Protein AF-A0A5K0V9A1-F1 (afdb_monomer_lite)

pLDDT: mean 71.56, std 18.29, range [35.97, 95.31]

Secondary structure (DSSP, 8-state):
------------------------------------SHHHHHHHHHHHHHHHHHHHHHHHHHHHHHHT-----EEEEEEEEEEEEEE-TTS-EEEEEEEEEEEE-S-TTS--EE--EEEEEEETTEEEEEEEEPPEE-------

Sequence (144 aa):
MKHSSRPQQATAVSASEHHNHQLYHEPSDNCYVKFNGSHGRILSLLLKFVLAFSVILCFGDPIAVLLLRPAMVEVSFEKASLTKFSITNKNILNFNLALDVRVRSPNKKIGIYYESLEAVAFHRGERLGSVSVRSFYQELENTT

Foldseek 3Di:
DDDDDDDDDDDDDDDDDDDDDDDDDDDPPPPPPPPPDPVVVVVVVVVVVVVVVVVCCVPVVVVVCVVPVCQPWDKDWDDKDKPDFDADPVRDTDTDIDTDIDTHRPDLPDKDWDCKDKDWDDDPNDTPDIDIDHIDIDDRPPPD

InterPro domains:
  IPR044839 Protein NDR1-like [PTHR31234] (19-144)

Structure (mmCIF, N/CA/C/O backbone):
data_AF-A0A5K0V9A1-F1
#
_entry.id   AF-A0A5K0V9A1-F1
#
loop_
_atom_site.group_PDB
_atom_site.id
_atom_site.type_symbol
_atom_site.label_atom_id
_atom_site.label_alt_id
_atom_site.label_comp_id
_atom_site.label_asym_id
_atom_site.label_entity_id
_atom_site.label_seq_id
_atom_site.pdbx_PDB_ins_code
_atom_site.Cartn_x
_atom_site.Cartn_y
_atom_site.Cartn_z
_atom_site.occupancy
_atom_site.B_iso_or_equiv
_atom_site.auth_seq_id
_atom_site.auth_comp_id
_atom_site.auth_asym_id
_atom_site.auth_atom_id
_atom_site.pdbx_PDB_model_num
ATOM 1 N N . MET A 1 1 ? 94.255 -31.700 -95.095 1.00 43.59 1 MET A N 1
ATOM 2 C CA . MET A 1 1 ? 94.356 -31.746 -93.617 1.00 43.59 1 MET A CA 1
ATOM 3 C C . MET A 1 1 ? 93.009 -31.265 -93.079 1.00 43.59 1 MET A C 1
ATOM 5 O O . MET A 1 1 ? 92.733 -30.092 -93.221 1.00 43.59 1 MET A O 1
ATOM 9 N N . LYS A 1 2 ? 91.998 -32.076 -92.735 1.00 42.38 2 LYS A N 1
ATOM 10 C CA . LYS A 1 2 ? 91.909 -33.148 -91.723 1.00 42.38 2 LYS A CA 1
ATOM 11 C C . LYS A 1 2 ? 92.599 -32.779 -90.404 1.00 42.38 2 LYS A C 1
ATOM 13 O O . LYS A 1 2 ? 93.785 -33.034 -90.272 1.00 42.38 2 LYS A O 1
ATOM 18 N N . HIS A 1 3 ? 91.841 -32.216 -89.460 1.00 40.97 3 HIS A N 1
ATOM 19 C CA . HIS A 1 3 ? 91.557 -32.900 -88.195 1.00 40.97 3 HIS A CA 1
ATOM 20 C C . HIS A 1 3 ? 90.303 -32.330 -87.509 1.00 40.97 3 HIS A C 1
ATOM 22 O O . HIS A 1 3 ? 90.208 -31.149 -87.204 1.00 40.97 3 HIS A O 1
ATOM 28 N N . SER A 1 4 ? 89.343 -33.229 -87.308 1.00 43.75 4 SER A N 1
ATOM 29 C CA . SER A 1 4 ? 88.172 -33.145 -86.435 1.00 43.75 4 SER A CA 1
ATOM 30 C C . SER A 1 4 ? 88.414 -34.126 -85.281 1.00 43.75 4 SER A C 1
ATOM 32 O O . SER A 1 4 ? 88.997 -35.182 -85.548 1.00 43.75 4 SER A O 1
ATOM 34 N N . SER A 1 5 ? 88.015 -33.764 -84.049 1.00 48.22 5 SER A N 1
ATOM 35 C CA . SER A 1 5 ? 87.784 -34.564 -82.808 1.00 48.22 5 SER A CA 1
ATOM 36 C C . SER A 1 5 ? 88.079 -33.661 -81.593 1.00 48.22 5 SER A C 1
ATOM 38 O O . SER A 1 5 ? 89.150 -33.075 -81.569 1.00 48.22 5 SER A O 1
ATOM 40 N N . ARG A 1 6 ? 87.281 -33.488 -80.530 1.00 37.59 6 ARG A N 1
ATOM 41 C CA . ARG A 1 6 ? 86.075 -34.145 -79.995 1.00 37.59 6 ARG A CA 1
ATOM 42 C C . ARG A 1 6 ? 85.368 -33.180 -79.006 1.00 37.59 6 ARG A C 1
ATOM 44 O O . ARG A 1 6 ? 86.022 -32.266 -78.511 1.00 37.59 6 ARG A O 1
ATOM 51 N N . PRO A 1 7 ? 84.093 -33.436 -78.655 1.00 46.25 7 PRO A N 1
ATOM 52 C CA . PRO A 1 7 ? 83.287 -32.651 -77.720 1.00 46.25 7 PRO A CA 1
ATOM 53 C C . PRO A 1 7 ? 83.255 -33.249 -76.296 1.00 46.25 7 PRO A C 1
ATOM 55 O O . PRO A 1 7 ? 83.454 -34.449 -76.109 1.00 46.25 7 PRO A O 1
ATOM 58 N N . GLN A 1 8 ? 82.929 -32.410 -75.312 1.00 37.91 8 GLN A N 1
ATOM 59 C CA . GLN A 1 8 ? 82.336 -32.743 -74.005 1.00 37.91 8 GLN A CA 1
ATOM 60 C C . GLN A 1 8 ? 81.377 -31.567 -73.719 1.00 37.91 8 GLN A C 1
ATOM 62 O O . GLN A 1 8 ? 81.739 -30.430 -73.984 1.00 37.91 8 GLN A O 1
ATOM 67 N N . GLN A 1 9 ? 80.129 -31.723 -73.297 1.00 38.03 9 GLN A N 1
ATOM 68 C CA . GLN A 1 9 ? 79.655 -32.607 -72.251 1.00 38.03 9 GLN A CA 1
ATOM 69 C C . GLN A 1 9 ? 78.130 -32.747 -72.365 1.00 38.03 9 GLN A C 1
ATOM 71 O O . GLN A 1 9 ? 77.433 -31.847 -72.830 1.00 38.03 9 GLN A O 1
ATOM 76 N N . ALA A 1 10 ? 77.649 -33.916 -71.965 1.00 44.03 10 ALA A N 1
ATOM 77 C CA . ALA A 1 10 ? 76.257 -34.315 -71.977 1.00 44.03 10 ALA A CA 1
ATOM 78 C C . ALA A 1 10 ? 75.413 -33.528 -70.964 1.00 44.03 10 ALA A C 1
ATOM 80 O O . ALA A 1 10 ? 75.808 -33.400 -69.809 1.00 44.03 10 ALA A O 1
ATOM 81 N N . THR A 1 11 ? 74.201 -33.157 -71.371 1.00 41.25 11 THR A N 1
ATOM 82 C CA . THR A 1 11 ? 73.073 -33.001 -70.448 1.00 41.25 11 THR A CA 1
ATOM 83 C C . THR A 1 11 ? 71.913 -33.804 -71.015 1.00 41.25 11 THR A C 1
ATOM 85 O O . THR A 1 11 ? 71.239 -33.390 -71.955 1.00 41.25 11 THR A O 1
ATOM 88 N N . ALA A 1 12 ? 71.737 -35.000 -70.464 1.00 50.47 12 ALA A N 1
ATOM 89 C CA . ALA A 1 12 ? 70.541 -35.805 -70.614 1.00 50.47 12 ALA A CA 1
ATOM 90 C C . ALA A 1 12 ? 69.522 -35.344 -69.569 1.00 50.47 12 ALA A C 1
ATOM 92 O O . ALA A 1 12 ? 69.811 -35.432 -68.382 1.00 50.47 12 ALA A O 1
ATOM 93 N N . VAL A 1 13 ? 68.347 -34.882 -69.997 1.00 48.88 13 VA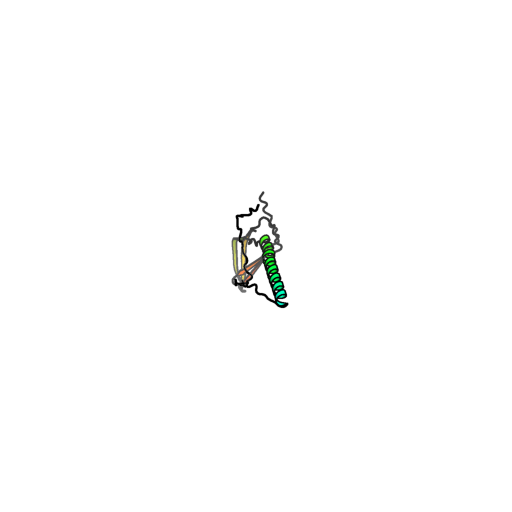L A N 1
ATOM 94 C CA . VAL A 1 13 ? 67.126 -34.815 -69.173 1.00 48.88 13 VAL A CA 1
ATOM 95 C C . VAL A 1 13 ? 65.959 -35.010 -70.149 1.00 48.88 13 VAL A C 1
ATOM 97 O O . VAL A 1 13 ? 65.661 -34.136 -70.951 1.00 48.88 13 VAL A O 1
ATOM 100 N N . SER A 1 14 ? 65.556 -36.259 -70.363 1.00 41.47 14 SER A N 1
ATOM 101 C CA . SER A 1 14 ? 64.430 -36.938 -69.701 1.00 41.47 14 SER A CA 1
ATOM 102 C C . SER A 1 14 ? 63.176 -36.886 -70.575 1.00 41.47 14 SER A C 1
ATOM 104 O O . SER A 1 14 ? 62.425 -35.915 -70.577 1.00 41.47 14 SER A O 1
ATOM 106 N N . ALA A 1 15 ? 62.990 -37.959 -71.342 1.00 47.75 15 ALA A N 1
ATOM 107 C CA . ALA A 1 15 ? 61.698 -38.364 -71.868 1.00 47.75 15 ALA A CA 1
ATOM 108 C C . ALA A 1 15 ? 61.058 -39.307 -70.844 1.00 47.75 15 ALA A C 1
ATOM 110 O O . ALA A 1 15 ? 61.714 -40.253 -70.410 1.00 47.75 15 ALA A O 1
ATOM 111 N N . SER A 1 16 ? 59.823 -39.014 -70.447 1.00 43.12 16 SER A N 1
ATOM 112 C CA . SER A 1 16 ? 58.827 -39.895 -69.801 1.00 43.12 16 SER A CA 1
ATOM 113 C C . SER A 1 16 ? 57.883 -38.994 -69.003 1.00 43.12 16 SER A C 1
ATOM 115 O O . SER A 1 16 ? 58.304 -37.991 -68.443 1.00 43.12 16 SER A O 1
ATOM 117 N N . GLU A 1 17 ? 56.594 -39.233 -68.870 1.00 35.97 17 GLU A N 1
ATOM 118 C CA . GLU A 1 17 ? 55.651 -40.131 -69.514 1.00 35.97 17 GLU A CA 1
ATOM 119 C C . GLU A 1 17 ? 54.298 -39.578 -69.056 1.00 35.97 17 GLU A C 1
ATOM 121 O O . GLU A 1 17 ? 54.130 -39.190 -67.897 1.00 35.97 17 GLU A O 1
ATOM 126 N N . HIS A 1 18 ? 53.324 -39.516 -69.953 1.00 43.66 18 HIS A N 1
ATOM 127 C CA . HIS A 1 18 ? 51.933 -39.461 -69.532 1.00 43.66 18 HIS A CA 1
ATOM 128 C C . HIS A 1 18 ? 51.649 -40.680 -68.646 1.00 43.66 18 HIS A C 1
ATOM 130 O O . HIS A 1 18 ? 51.806 -41.780 -69.154 1.00 43.66 18 HIS A O 1
ATOM 136 N N . HIS A 1 19 ? 51.133 -40.519 -67.423 1.00 42.19 19 HIS A N 1
ATOM 137 C CA . HIS A 1 19 ? 49.983 -41.302 -66.947 1.00 42.19 19 HIS A CA 1
ATOM 138 C C . HIS A 1 19 ? 49.402 -40.793 -65.622 1.00 42.19 19 HIS A C 1
ATOM 140 O O . HIS A 1 19 ? 50.080 -40.341 -64.707 1.00 42.19 19 HIS A O 1
ATOM 146 N N . ASN A 1 20 ? 48.079 -40.853 -65.610 1.00 46.84 20 ASN A N 1
ATOM 147 C CA . ASN A 1 20 ? 47.117 -40.414 -64.621 1.00 46.84 20 ASN A CA 1
ATOM 148 C C . ASN A 1 20 ? 47.123 -41.348 -63.400 1.00 46.84 20 ASN A C 1
ATOM 150 O O . ASN A 1 20 ? 47.068 -42.561 -63.572 1.00 46.84 20 ASN A O 1
ATOM 154 N N . HIS A 1 21 ? 47.105 -40.790 -62.189 1.00 44.12 21 HIS A N 1
ATOM 155 C CA . HIS A 1 21 ? 46.585 -41.483 -61.013 1.00 44.12 21 HIS A CA 1
ATOM 156 C C . HIS A 1 21 ? 45.881 -40.484 -60.090 1.00 44.12 21 HIS A C 1
ATOM 158 O O . HIS A 1 21 ? 46.493 -39.801 -59.273 1.00 44.12 21 HIS A O 1
ATOM 164 N N . GLN A 1 22 ? 44.557 -40.423 -60.232 1.00 44.88 22 GLN A N 1
ATOM 165 C CA . GLN A 1 22 ? 43.659 -40.035 -59.150 1.00 44.88 22 GLN A CA 1
ATOM 166 C C . GLN A 1 22 ? 43.803 -41.027 -57.987 1.00 44.88 22 GLN A C 1
ATOM 168 O O . GLN A 1 22 ? 43.729 -42.237 -58.204 1.00 44.88 22 GLN A O 1
ATOM 173 N N . LEU A 1 23 ? 43.926 -40.518 -56.760 1.00 39.03 23 LEU A N 1
ATOM 174 C CA . LEU A 1 23 ? 43.693 -41.266 -55.524 1.00 39.03 23 LEU A CA 1
ATOM 175 C C . LEU A 1 23 ? 43.008 -40.345 -54.501 1.00 39.03 23 LEU A C 1
ATOM 177 O O . LEU A 1 23 ? 43.320 -39.164 -54.387 1.00 39.03 23 LEU A O 1
ATOM 181 N N . TYR A 1 24 ? 41.998 -40.912 -53.851 1.00 38.16 24 TYR A N 1
ATOM 182 C CA . TYR A 1 24 ? 40.910 -40.276 -53.116 1.00 38.16 24 TYR A CA 1
ATOM 183 C C . TYR A 1 24 ? 41.339 -39.609 -51.801 1.00 38.16 24 TYR A C 1
ATOM 185 O O . TYR A 1 24 ? 42.151 -40.163 -51.066 1.00 38.16 24 TYR A O 1
ATOM 193 N N . HIS A 1 25 ? 40.683 -38.498 -51.445 1.00 41.22 25 HIS A N 1
ATOM 194 C CA . HIS A 1 25 ? 40.539 -38.080 -50.049 1.00 41.22 25 HIS A CA 1
ATOM 195 C C . HIS A 1 25 ? 39.167 -37.420 -49.808 1.00 41.22 25 HIS A C 1
ATOM 197 O O . HIS A 1 25 ? 38.882 -36.357 -50.345 1.00 41.22 25 HIS A O 1
ATOM 203 N N . GLU A 1 26 ? 38.349 -38.151 -49.043 1.00 46.06 26 GLU A N 1
ATOM 204 C CA . GLU A 1 26 ? 37.172 -37.813 -48.217 1.00 46.06 26 GLU A CA 1
ATOM 205 C C . GLU A 1 26 ? 36.205 -36.669 -48.600 1.00 46.06 26 GLU A C 1
ATOM 207 O O . GLU A 1 26 ? 36.607 -35.508 -48.703 1.00 46.06 26 GLU A O 1
ATOM 212 N N . PRO A 1 27 ? 34.881 -36.942 -48.635 1.00 49.31 27 PRO A N 1
ATOM 213 C CA . PRO A 1 27 ? 33.874 -35.904 -48.511 1.00 49.31 27 PRO A CA 1
ATOM 214 C C . PRO A 1 27 ? 33.704 -35.568 -47.023 1.00 49.31 27 PRO A C 1
ATOM 216 O O . PRO A 1 27 ? 33.183 -36.367 -46.248 1.00 49.31 27 PRO A O 1
ATOM 219 N N . SER A 1 28 ? 34.099 -34.368 -46.599 1.00 49.72 28 SER A N 1
ATOM 220 C CA . SER A 1 28 ? 33.584 -33.831 -45.341 1.00 49.72 28 SER A CA 1
ATOM 221 C C . SER A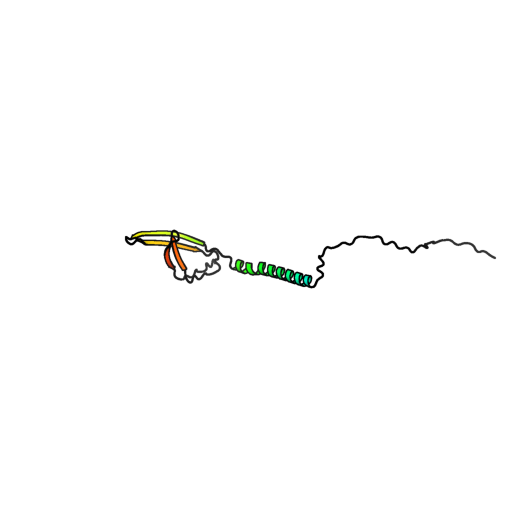 1 28 ? 32.131 -33.417 -45.565 1.00 49.72 28 SER A C 1
ATOM 223 O O . SER A 1 28 ? 31.820 -32.289 -45.957 1.00 49.72 28 SER A O 1
ATOM 225 N N . ASP A 1 29 ? 31.229 -34.370 -45.333 1.00 50.50 29 ASP A N 1
ATOM 226 C CA . ASP A 1 29 ? 29.808 -34.120 -45.134 1.00 50.50 29 ASP A CA 1
ATOM 227 C C . ASP A 1 29 ? 29.645 -33.229 -43.897 1.00 50.50 29 ASP A C 1
ATOM 229 O O . ASP A 1 29 ? 29.369 -33.668 -42.780 1.00 50.50 29 ASP A O 1
ATOM 233 N N . ASN A 1 30 ? 29.820 -31.925 -44.099 1.00 51.41 30 ASN A N 1
ATOM 234 C CA . ASN A 1 30 ? 29.254 -30.938 -43.207 1.00 51.41 30 ASN A CA 1
ATOM 235 C C . ASN A 1 30 ? 27.738 -31.150 -43.252 1.00 51.41 30 ASN A C 1
ATOM 237 O O . ASN A 1 30 ? 27.071 -30.796 -44.224 1.00 51.41 30 ASN A O 1
ATOM 241 N N . CYS A 1 31 ? 27.205 -31.749 -42.190 1.00 52.56 31 CYS A N 1
ATOM 242 C CA . CYS A 1 31 ? 25.779 -31.885 -41.938 1.00 52.56 31 CYS A CA 1
ATOM 243 C C . CYS A 1 31 ? 25.183 -30.500 -41.645 1.00 52.56 31 CYS A C 1
ATOM 245 O O . CYS A 1 31 ? 24.829 -30.153 -40.521 1.00 52.56 31 CYS A O 1
ATOM 247 N N . TYR A 1 32 ? 25.078 -29.668 -42.675 1.00 53.59 32 TYR A N 1
ATOM 248 C CA . TYR A 1 32 ? 24.012 -28.689 -42.736 1.00 53.59 32 TYR A CA 1
ATOM 249 C C . TYR A 1 32 ? 22.789 -29.456 -43.217 1.00 53.59 32 TYR A C 1
ATOM 251 O O . TYR A 1 32 ? 22.770 -29.994 -44.323 1.00 53.59 32 TYR A O 1
ATOM 259 N N . VAL A 1 33 ? 21.763 -29.544 -42.372 1.00 55.31 33 VAL A N 1
ATOM 260 C CA . VAL A 1 33 ? 20.489 -30.146 -42.759 1.00 55.31 33 VAL A CA 1
ATOM 261 C C . VAL A 1 33 ? 19.965 -29.379 -43.973 1.00 55.31 33 VAL A C 1
ATOM 263 O O . VAL A 1 33 ? 19.470 -28.254 -43.868 1.00 55.31 33 VAL A O 1
ATOM 266 N N . LYS A 1 34 ? 20.141 -29.959 -45.162 1.00 52.03 34 LYS A N 1
ATOM 267 C CA . LYS A 1 34 ? 19.720 -29.370 -46.429 1.00 52.03 34 LYS A CA 1
ATOM 268 C C . LYS A 1 34 ? 18.217 -29.579 -46.555 1.00 52.03 34 LYS A C 1
ATOM 270 O O . LYS A 1 34 ? 17.756 -30.510 -47.207 1.00 52.03 34 LYS A O 1
ATOM 275 N N . PHE A 1 35 ? 17.445 -28.702 -45.917 1.00 56.16 35 PHE A N 1
ATOM 276 C CA . PHE A 1 35 ? 15.997 -28.623 -46.100 1.00 56.16 35 PHE A CA 1
ATOM 277 C C . PHE A 1 35 ? 15.689 -28.061 -47.494 1.00 56.16 35 PHE A C 1
ATOM 279 O O . PHE A 1 35 ? 15.366 -26.884 -47.663 1.00 56.16 35 PHE A O 1
ATOM 286 N N . ASN A 1 36 ? 15.832 -28.904 -48.517 1.00 59.66 36 ASN A N 1
ATOM 287 C CA . ASN A 1 36 ? 15.484 -28.566 -49.889 1.00 59.66 36 ASN A CA 1
ATOM 288 C C . ASN A 1 36 ? 13.975 -28.753 -50.085 1.00 59.66 36 ASN A C 1
ATOM 290 O O . ASN A 1 36 ? 13.483 -29.811 -50.462 1.00 59.66 36 ASN A O 1
ATOM 294 N N . GLY A 1 37 ? 13.244 -27.688 -49.787 1.00 57.94 37 GLY A N 1
ATOM 295 C CA . GLY A 1 37 ? 11.830 -27.529 -50.080 1.00 57.94 37 GLY A CA 1
ATOM 296 C C . GLY A 1 37 ? 11.435 -26.093 -49.774 1.00 57.94 37 GLY A C 1
ATOM 297 O O . GLY A 1 37 ? 11.953 -25.498 -48.830 1.00 57.94 37 GLY A O 1
ATOM 298 N N . SER A 1 38 ? 10.516 -25.521 -50.551 1.00 63.31 38 SER A N 1
ATOM 299 C CA . SER A 1 38 ? 9.910 -24.202 -50.282 1.00 63.31 38 SER A CA 1
ATOM 300 C C . SER A 1 38 ? 9.526 -24.026 -48.794 1.00 63.31 38 SER A C 1
ATOM 302 O O . SER A 1 38 ? 9.756 -22.978 -48.188 1.00 63.31 38 SER A O 1
ATOM 304 N N . HIS A 1 39 ? 9.089 -25.121 -48.163 1.00 61.69 39 HIS A N 1
ATOM 305 C CA . HIS A 1 39 ? 8.750 -25.235 -46.744 1.00 61.69 39 HIS A CA 1
ATOM 306 C C . HIS A 1 39 ? 9.921 -24.998 -45.772 1.00 61.69 39 HIS A C 1
ATOM 308 O O . HIS A 1 39 ? 9.709 -24.436 -44.702 1.00 61.69 39 HIS A O 1
ATOM 314 N N . GLY A 1 40 ? 11.158 -25.355 -46.135 1.00 68.38 40 GLY A N 1
ATOM 315 C CA . GLY A 1 40 ? 12.347 -25.136 -45.301 1.00 68.38 40 GLY A CA 1
ATOM 316 C C . GLY A 1 40 ? 12.737 -23.661 -45.200 1.00 68.38 40 GLY A C 1
ATOM 317 O O . GLY A 1 40 ? 13.202 -23.205 -44.156 1.00 68.38 40 GLY A O 1
ATOM 318 N N . ARG A 1 41 ? 12.475 -22.879 -46.257 1.00 75.62 41 ARG A N 1
ATOM 319 C CA . ARG A 1 41 ? 12.703 -21.424 -46.254 1.00 75.62 41 ARG A CA 1
ATOM 320 C C . ARG A 1 41 ? 11.699 -20.723 -45.347 1.00 75.62 41 ARG A C 1
ATOM 322 O O . ARG A 1 41 ? 12.097 -19.882 -44.551 1.00 75.62 41 ARG A O 1
ATOM 329 N N . ILE A 1 42 ? 10.429 -21.116 -45.424 1.00 79.88 42 ILE A N 1
ATOM 330 C CA . ILE A 1 42 ? 9.361 -20.577 -44.571 1.00 79.88 42 ILE A CA 1
ATOM 331 C C . ILE A 1 42 ? 9.604 -20.969 -43.110 1.00 79.88 42 ILE A C 1
ATOM 333 O O . ILE A 1 42 ? 9.577 -20.101 -42.247 1.00 79.88 42 ILE A O 1
ATOM 337 N N . LEU A 1 43 ? 9.941 -22.233 -42.831 1.00 81.56 43 LEU A N 1
ATOM 338 C CA . LEU A 1 43 ? 10.280 -22.686 -41.480 1.00 81.56 43 LEU A CA 1
ATOM 339 C C . LEU A 1 43 ? 11.493 -21.934 -40.911 1.00 81.56 43 LEU A C 1
ATOM 341 O O . LEU A 1 43 ? 11.466 -21.506 -39.762 1.00 81.56 43 LEU A O 1
ATOM 345 N N . SER A 1 44 ? 12.534 -21.714 -41.720 1.00 83.00 44 SER A N 1
ATOM 346 C CA . SER A 1 44 ? 13.703 -20.926 -41.311 1.00 83.00 44 SER A CA 1
ATOM 347 C C . SER A 1 44 ? 13.348 -19.464 -41.023 1.00 83.00 44 SER A C 1
ATOM 349 O O . SER A 1 44 ? 13.850 -18.890 -40.058 1.00 83.00 44 SER A O 1
ATOM 351 N N . LEU A 1 45 ? 12.469 -18.857 -41.827 1.00 85.00 45 LEU A N 1
ATOM 352 C CA . LEU A 1 45 ? 11.986 -17.491 -41.605 1.00 85.00 45 LEU A CA 1
ATOM 353 C C . LEU A 1 45 ? 11.142 -17.390 -40.330 1.00 85.00 45 LEU A C 1
ATOM 355 O O . LEU A 1 45 ? 11.366 -16.481 -39.534 1.00 85.00 45 LEU A O 1
ATOM 359 N N . LEU A 1 46 ? 10.238 -18.346 -40.100 1.00 89.25 46 LEU A N 1
ATOM 360 C CA . LEU A 1 46 ? 9.432 -18.418 -38.881 1.00 89.25 46 LEU A CA 1
ATOM 361 C C . LEU A 1 46 ? 10.314 -18.604 -37.642 1.00 89.25 46 LEU A C 1
ATOM 363 O O . LEU A 1 46 ? 10.144 -17.881 -36.666 1.00 89.25 46 LEU A O 1
ATOM 367 N N . LEU A 1 47 ? 11.307 -19.497 -37.696 1.00 90.12 47 LEU A N 1
ATOM 368 C CA . LEU A 1 47 ? 12.239 -19.716 -36.587 1.00 90.12 47 LEU A CA 1
ATOM 369 C C . LEU A 1 47 ? 13.043 -18.450 -36.259 1.00 90.12 47 LEU A C 1
ATOM 371 O O . LEU A 1 47 ? 13.179 -18.096 -35.091 1.00 90.12 47 LEU A O 1
ATOM 375 N N . LYS A 1 48 ? 13.536 -17.735 -37.279 1.00 91.56 48 LYS A N 1
ATOM 376 C CA . LYS A 1 48 ? 14.242 -16.455 -37.096 1.00 91.56 48 LYS A CA 1
ATOM 377 C C . LYS A 1 48 ? 13.339 -15.385 -36.489 1.00 91.56 48 LYS A C 1
ATOM 379 O O . LYS A 1 48 ? 13.795 -14.632 -35.634 1.00 91.56 48 LYS A O 1
ATOM 384 N N . PHE A 1 49 ? 12.076 -15.331 -36.909 1.00 92.00 49 PHE A N 1
ATOM 385 C CA . PHE A 1 49 ? 11.100 -14.391 -36.369 1.00 92.00 49 PHE A CA 1
ATOM 386 C C . PHE A 1 49 ? 10.794 -14.682 -34.896 1.00 92.00 49 PHE A C 1
ATOM 388 O O . PHE A 1 49 ? 10.827 -13.768 -34.079 1.00 92.00 49 PHE A O 1
ATOM 395 N N . VAL A 1 50 ? 10.588 -15.954 -34.539 1.00 92.56 50 VAL A N 1
ATOM 396 C CA . VAL A 1 50 ? 10.394 -16.381 -33.143 1.00 92.56 50 VAL A CA 1
ATOM 397 C C . VAL A 1 50 ? 11.619 -16.040 -32.290 1.00 92.56 50 VAL A C 1
ATOM 399 O O . VAL A 1 50 ? 11.457 -15.504 -31.197 1.00 92.56 50 VAL A O 1
ATOM 402 N N . LEU A 1 51 ? 12.838 -16.276 -32.791 1.00 90.62 51 LEU A N 1
ATOM 403 C CA . LEU A 1 51 ? 14.068 -15.928 -32.070 1.00 90.62 51 LEU A CA 1
ATOM 404 C C . LEU A 1 51 ? 14.193 -14.413 -31.851 1.00 90.62 51 LEU A C 1
ATOM 406 O O . LEU A 1 51 ? 14.478 -13.969 -30.742 1.00 90.62 51 LEU A O 1
ATOM 410 N N . ALA A 1 52 ? 13.951 -13.616 -32.895 1.00 90.38 52 ALA A N 1
ATOM 411 C CA . ALA A 1 52 ? 14.009 -12.159 -32.816 1.00 90.38 52 ALA A CA 1
ATOM 412 C C . ALA A 1 52 ? 12.958 -11.604 -31.846 1.00 90.38 52 ALA A C 1
ATOM 414 O O . ALA A 1 52 ? 13.266 -10.751 -31.018 1.00 90.38 52 ALA A O 1
ATOM 415 N N . PHE A 1 53 ? 11.735 -12.131 -31.900 1.00 87.62 53 PHE A N 1
ATOM 416 C CA . PHE A 1 53 ? 10.658 -11.736 -31.001 1.00 87.62 53 PHE A CA 1
ATOM 417 C C . PHE A 1 53 ? 10.951 -12.133 -29.548 1.00 87.62 53 PHE A C 1
ATOM 419 O O . PHE A 1 53 ? 10.765 -11.322 -28.646 1.00 87.62 53 PHE A O 1
ATOM 426 N N . SER A 1 54 ? 11.497 -13.333 -29.318 1.00 87.75 54 SER A N 1
ATOM 427 C CA . SER A 1 54 ? 11.942 -13.777 -27.991 1.00 87.75 54 SER A CA 1
ATOM 428 C C . SER A 1 54 ? 13.004 -12.850 -27.401 1.00 87.75 54 SER A C 1
ATOM 430 O O . SER A 1 54 ? 12.937 -12.546 -26.215 1.00 87.75 54 SER A O 1
ATOM 432 N N . VAL A 1 55 ? 13.966 -12.391 -28.206 1.00 87.88 55 VAL A N 1
ATOM 433 C CA . VAL A 1 55 ? 14.978 -11.414 -27.777 1.00 87.88 55 VAL A CA 1
ATOM 434 C C . VAL A 1 55 ? 14.300 -10.095 -27.403 1.00 87.88 55 VAL A C 1
ATOM 436 O O . VAL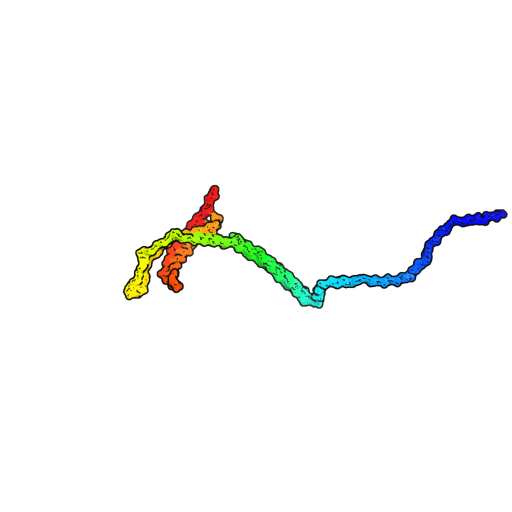 A 1 55 ? 14.522 -9.586 -26.310 1.00 87.88 55 VAL A O 1
ATOM 439 N N . ILE A 1 56 ? 13.419 -9.569 -28.255 1.00 84.88 56 ILE A N 1
ATOM 440 C CA . ILE A 1 56 ? 12.722 -8.300 -27.996 1.00 84.88 56 ILE A CA 1
ATOM 441 C C . ILE A 1 56 ? 11.895 -8.362 -26.706 1.00 84.88 56 ILE A C 1
ATOM 443 O O . ILE A 1 56 ? 12.003 -7.449 -25.896 1.00 84.88 56 ILE A O 1
ATOM 447 N N . LEU A 1 57 ? 11.130 -9.432 -26.470 1.00 80.50 57 LEU A N 1
ATOM 448 C CA . LEU A 1 57 ? 10.365 -9.596 -25.227 1.00 80.50 57 LEU A CA 1
ATOM 449 C C . LEU A 1 57 ? 11.275 -9.758 -24.001 1.00 80.50 57 LEU A C 1
ATOM 451 O O . LEU A 1 57 ? 11.045 -9.134 -22.967 1.00 80.50 57 LEU A O 1
ATOM 455 N N . CYS A 1 58 ? 12.365 -10.525 -24.125 1.00 77.12 58 CYS A N 1
ATOM 456 C CA . CYS A 1 58 ? 13.348 -10.676 -23.050 1.00 77.12 58 CYS A CA 1
ATOM 457 C C . CYS A 1 58 ? 14.034 -9.365 -22.655 1.00 77.12 58 CYS A C 1
ATOM 459 O O . CYS A 1 58 ? 14.530 -9.288 -21.536 1.00 77.12 58 CYS A O 1
ATOM 461 N N . PHE A 1 59 ? 14.099 -8.363 -23.534 1.00 73.50 59 PHE A N 1
ATOM 462 C CA . PHE A 1 59 ? 14.761 -7.088 -23.243 1.00 73.50 59 PHE A CA 1
ATOM 463 C C . PHE A 1 59 ? 13.794 -5.907 -23.080 1.00 73.50 59 PHE A C 1
ATOM 465 O O . PHE A 1 59 ? 14.134 -4.965 -22.372 1.00 73.50 59 PHE A O 1
ATOM 472 N N . GLY A 1 60 ? 12.600 -5.938 -23.675 1.00 69.12 60 GLY A N 1
ATOM 473 C CA . GLY A 1 60 ? 11.631 -4.837 -23.640 1.00 69.12 60 GLY A CA 1
ATOM 474 C C . GLY A 1 60 ? 10.842 -4.754 -22.333 1.00 69.12 60 GLY A C 1
ATOM 475 O O . GLY A 1 60 ? 10.789 -3.698 -21.703 1.00 69.12 60 GLY A O 1
ATOM 476 N N . ASP A 1 61 ? 10.290 -5.879 -21.883 1.00 68.56 61 ASP A N 1
ATOM 477 C CA . ASP A 1 61 ? 9.458 -5.948 -20.679 1.00 68.56 61 ASP A CA 1
ATOM 478 C C . ASP A 1 61 ? 10.219 -5.753 -19.350 1.00 68.56 61 ASP A C 1
ATOM 480 O O . ASP A 1 61 ? 9.707 -5.054 -18.464 1.00 68.56 61 ASP A O 1
ATOM 484 N N . PRO A 1 62 ? 11.450 -6.277 -19.152 1.00 73.94 62 PRO A N 1
ATOM 485 C CA . PRO A 1 62 ? 12.121 -6.112 -17.868 1.00 73.94 62 PRO A CA 1
ATOM 486 C C . PRO A 1 62 ? 12.554 -4.674 -17.604 1.00 73.94 62 PRO A C 1
ATOM 488 O O . PRO A 1 62 ? 12.734 -4.332 -16.444 1.00 73.94 62 PRO A O 1
ATOM 491 N N . ILE A 1 63 ? 12.701 -3.813 -18.618 1.00 71.56 63 ILE A N 1
ATOM 492 C CA . ILE A 1 63 ? 13.103 -2.412 -18.409 1.00 71.56 63 ILE A CA 1
ATOM 493 C C . ILE A 1 63 ? 12.002 -1.644 -17.673 1.00 71.56 63 ILE A C 1
ATOM 495 O O . ILE A 1 63 ? 12.301 -0.912 -16.732 1.00 71.56 63 ILE A O 1
ATOM 499 N N . ALA A 1 64 ? 10.733 -1.845 -18.034 1.00 68.50 64 ALA A N 1
ATOM 500 C CA . ALA A 1 64 ? 9.613 -1.216 -17.335 1.00 68.50 64 ALA A CA 1
ATOM 501 C C . ALA A 1 64 ? 9.511 -1.712 -15.882 1.00 68.50 64 ALA A C 1
ATOM 503 O O . ALA A 1 64 ? 9.384 -0.907 -14.962 1.00 68.50 64 ALA A O 1
ATOM 504 N N . VAL A 1 65 ? 9.664 -3.022 -15.659 1.00 70.38 65 VAL A N 1
ATOM 505 C CA . VAL A 1 65 ? 9.681 -3.624 -14.311 1.00 70.38 65 VAL A CA 1
ATOM 506 C C . VAL A 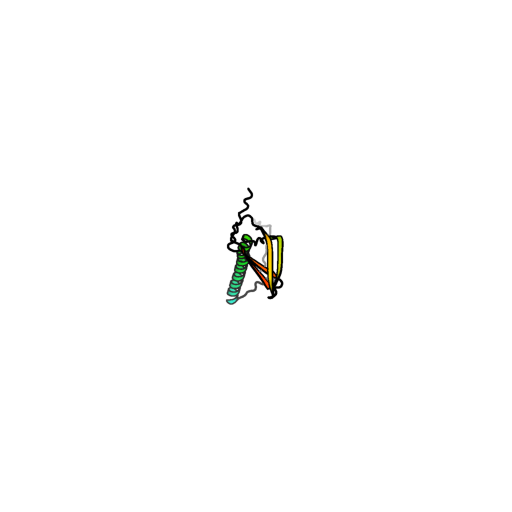1 65 ? 10.917 -3.198 -13.505 1.00 70.38 65 VAL A C 1
ATOM 508 O O . VAL A 1 65 ? 10.856 -3.101 -12.282 1.00 70.38 65 VAL A O 1
ATOM 511 N N . LEU A 1 66 ? 12.041 -2.911 -14.167 1.00 66.19 66 LEU A N 1
ATOM 512 C CA . LEU A 1 66 ? 13.287 -2.453 -13.554 1.00 66.19 66 LEU A CA 1
ATOM 513 C C . LEU A 1 66 ? 13.248 -0.963 -13.192 1.00 66.19 66 LEU A C 1
ATOM 515 O O . LEU A 1 66 ? 13.784 -0.578 -12.156 1.00 66.19 66 LEU A O 1
ATOM 519 N N . LEU A 1 67 ? 12.626 -0.124 -14.020 1.00 65.31 67 LEU A N 1
ATOM 520 C CA . LEU A 1 67 ? 12.408 1.293 -13.716 1.00 65.31 67 LEU A CA 1
ATOM 521 C C . LEU A 1 67 ? 11.355 1.458 -12.623 1.00 65.31 67 LEU A C 1
ATOM 523 O O . LEU A 1 67 ? 11.524 2.264 -11.710 1.00 65.31 67 LEU A O 1
ATOM 527 N N . LEU A 1 68 ? 10.301 0.649 -12.690 1.00 62.06 68 LEU A N 1
ATOM 528 C CA . LEU A 1 68 ? 9.221 0.633 -11.719 1.00 62.06 68 LEU A CA 1
ATOM 529 C C . LEU A 1 68 ? 9.445 -0.402 -10.618 1.00 62.06 68 LEU A C 1
ATOM 531 O O . LEU A 1 68 ? 8.445 -0.819 -10.035 1.00 62.06 68 LEU A O 1
ATOM 535 N N . ARG A 1 69 ? 10.707 -0.833 -10.365 1.00 64.88 69 ARG A N 1
ATOM 536 C CA . ARG A 1 69 ? 11.058 -1.866 -9.363 1.00 64.88 69 ARG A CA 1
ATOM 537 C C . ARG A 1 69 ? 10.067 -1.736 -8.223 1.00 64.88 69 ARG A C 1
ATOM 539 O O . ARG A 1 69 ? 10.073 -0.651 -7.631 1.00 64.88 69 ARG A O 1
ATOM 546 N N . PRO A 1 70 ? 9.206 -2.739 -7.959 1.00 58.09 70 PRO A N 1
ATOM 547 C CA . PRO A 1 70 ? 8.210 -2.620 -6.915 1.00 58.09 70 PRO A CA 1
ATOM 548 C C . PRO A 1 70 ? 8.981 -2.469 -5.612 1.00 58.09 70 PRO A C 1
ATOM 550 O O . PRO A 1 70 ? 9.439 -3.440 -5.013 1.00 58.09 70 PRO A O 1
ATOM 553 N N . ALA A 1 71 ? 9.228 -1.219 -5.238 1.00 64.31 71 ALA A N 1
ATOM 554 C CA . ALA A 1 71 ? 9.812 -0.856 -3.979 1.00 64.31 71 ALA A CA 1
ATOM 555 C C . ALA A 1 71 ? 8.699 -1.166 -3.011 1.00 64.31 71 ALA A C 1
ATOM 557 O O . ALA A 1 71 ? 7.712 -0.437 -2.922 1.00 64.31 71 ALA A O 1
ATOM 558 N N . MET A 1 72 ? 8.811 -2.353 -2.429 1.00 65.88 72 MET A N 1
ATOM 559 C CA . MET A 1 72 ? 7.828 -2.892 -1.521 1.00 65.88 72 MET A CA 1
ATOM 560 C C . MET A 1 72 ? 7.638 -1.842 -0.437 1.00 65.88 72 MET A C 1
ATOM 562 O O . MET A 1 72 ? 8.572 -1.533 0.299 1.00 65.88 72 MET A O 1
ATOM 566 N N . VAL A 1 73 ? 6.465 -1.214 -0.433 1.00 71.19 73 VAL A N 1
ATOM 567 C CA . VAL A 1 73 ? 6.146 -0.191 0.550 1.00 71.19 73 VAL A CA 1
ATOM 568 C C . VAL A 1 73 ? 6.194 -0.878 1.902 1.00 71.19 73 VAL A C 1
ATOM 570 O O . VAL A 1 73 ? 5.467 -1.842 2.147 1.00 71.19 73 VAL A O 1
ATOM 573 N N . GLU A 1 74 ? 7.100 -0.420 2.755 1.00 79.31 74 GLU A N 1
ATOM 574 C CA . GLU A 1 74 ? 7.264 -0.998 4.072 1.00 79.31 74 GLU A CA 1
ATOM 575 C C . GLU A 1 74 ? 6.165 -0.426 4.961 1.00 79.31 74 GLU A C 1
ATOM 577 O O . GLU A 1 74 ? 6.133 0.771 5.262 1.00 79.31 74 GLU A O 1
ATOM 582 N N . VAL A 1 75 ? 5.221 -1.286 5.330 1.00 81.50 75 VAL A N 1
ATOM 583 C CA . VAL A 1 75 ? 4.135 -0.947 6.245 1.00 81.50 75 VAL A CA 1
ATOM 584 C C . VAL A 1 75 ? 4.472 -1.542 7.600 1.00 81.50 75 VAL A C 1
ATOM 586 O O . VAL A 1 75 ? 4.541 -2.760 7.759 1.00 81.50 75 VAL A O 1
ATOM 589 N N . SER A 1 76 ? 4.685 -0.679 8.584 1.00 85.50 76 SER A N 1
ATOM 590 C CA . SER A 1 76 ? 4.965 -1.071 9.961 1.00 85.50 76 SER A CA 1
ATOM 591 C C . SER A 1 76 ? 3.839 -0.598 10.872 1.00 85.50 76 SER A C 1
ATOM 593 O O . SER A 1 76 ? 3.331 0.512 10.725 1.00 85.50 76 SER A O 1
ATOM 595 N N . PHE A 1 77 ? 3.469 -1.424 11.845 1.00 88.06 77 PHE A N 1
ATOM 596 C CA . PHE A 1 77 ? 2.508 -1.057 12.882 1.00 88.06 77 PHE A CA 1
ATOM 597 C C . PHE A 1 77 ? 3.274 -0.613 14.122 1.00 88.06 77 PHE A C 1
ATOM 599 O O . PHE A 1 77 ? 4.046 -1.390 14.681 1.00 88.06 77 PHE A O 1
ATOM 606 N N . GLU A 1 78 ? 3.090 0.633 14.542 1.00 90.12 78 GLU A N 1
ATOM 607 C CA . GLU A 1 78 ? 3.815 1.175 15.696 1.00 90.12 78 GLU A CA 1
ATOM 608 C C . GLU A 1 78 ? 3.067 0.920 16.994 1.00 90.12 78 GLU A C 1
ATOM 610 O O . GLU A 1 78 ? 3.665 0.575 18.013 1.00 90.12 78 GLU A O 1
ATOM 615 N N . LYS A 1 79 ? 1.748 1.115 16.962 1.00 92.06 79 LYS A N 1
ATOM 616 C CA . LYS A 1 79 ? 0.880 0.967 18.125 1.00 92.06 79 LYS A CA 1
ATOM 617 C C . LYS A 1 79 ? -0.469 0.420 17.702 1.00 92.06 79 LYS A C 1
ATOM 619 O O . LYS A 1 79 ? -0.965 0.700 16.613 1.00 92.06 79 LYS A O 1
ATOM 624 N N . ALA A 1 80 ? -1.076 -0.329 18.608 1.00 92.62 80 ALA A N 1
ATOM 625 C CA . ALA A 1 80 ? -2.449 -0.778 18.498 1.00 92.62 80 ALA A CA 1
ATOM 626 C C . ALA A 1 80 ? -3.122 -0.600 19.860 1.00 92.62 80 ALA A C 1
ATOM 628 O O . ALA A 1 80 ? -2.531 -0.918 20.893 1.00 92.62 80 ALA A O 1
ATOM 629 N N . SER A 1 81 ? -4.348 -0.086 19.866 1.00 94.06 81 SER A N 1
ATOM 630 C CA . SER A 1 81 ? -5.135 0.111 21.080 1.00 94.06 81 SER A CA 1
ATOM 631 C C . SER A 1 81 ? -6.575 -0.316 20.847 1.00 94.06 81 SER A C 1
ATOM 633 O O . SER A 1 81 ? -7.235 0.156 19.923 1.00 94.06 81 SER A O 1
ATOM 635 N N . LEU A 1 82 ? -7.067 -1.210 21.700 1.00 93.81 82 LEU A N 1
ATOM 636 C CA . LEU A 1 82 ? -8.450 -1.667 21.700 1.00 93.81 82 LEU A CA 1
ATOM 637 C C . LEU A 1 82 ? -9.117 -1.156 22.974 1.00 93.81 82 LEU A C 1
ATOM 639 O O . LEU A 1 82 ? -8.850 -1.650 24.066 1.00 93.81 82 LEU A O 1
ATOM 643 N N . THR A 1 83 ? -9.975 -0.150 22.838 1.00 95.31 83 THR A N 1
ATOM 644 C CA . THR A 1 83 ? -10.603 0.517 23.997 1.00 95.31 83 THR A CA 1
ATOM 645 C C . THR A 1 83 ? -11.994 -0.019 24.310 1.00 95.31 83 THR A C 1
ATOM 647 O O . THR A 1 83 ? -12.513 0.180 25.406 1.00 95.31 83 THR A O 1
ATOM 650 N N . LYS A 1 84 ? -12.613 -0.713 23.354 1.00 92.12 84 LYS A N 1
ATOM 651 C CA . LYS A 1 84 ? -13.939 -1.305 23.505 1.00 92.12 84 LYS A CA 1
ATOM 652 C C . LYS A 1 84 ? -13.985 -2.624 22.757 1.00 92.12 84 LYS A C 1
ATOM 654 O O . LYS A 1 84 ? -13.561 -2.685 21.606 1.00 92.12 84 LYS A O 1
ATOM 659 N N . PHE A 1 85 ? -14.522 -3.647 23.408 1.00 92.44 85 PHE A N 1
ATOM 660 C CA . PHE A 1 85 ? -14.836 -4.934 22.803 1.00 92.44 85 PHE A CA 1
ATOM 661 C C . PHE A 1 85 ? -15.974 -5.577 23.594 1.00 92.44 85 PHE A C 1
ATOM 663 O O . PHE A 1 85 ? -15.775 -6.047 24.713 1.00 92.44 85 PHE A O 1
ATOM 670 N N . SER A 1 86 ? -17.190 -5.535 23.057 1.00 92.94 86 SER A N 1
ATOM 671 C CA . SER A 1 86 ? -18.352 -6.156 23.691 1.00 92.94 86 SER A CA 1
ATOM 672 C C . SER A 1 86 ? -19.393 -6.586 22.670 1.00 92.94 86 SER A C 1
ATOM 674 O O . SER A 1 86 ? -19.524 -6.002 21.597 1.00 92.94 86 SER A O 1
ATOM 676 N N . ILE A 1 87 ? -20.158 -7.614 23.018 1.00 91.94 87 ILE A N 1
ATOM 677 C CA . ILE A 1 87 ? -21.280 -8.101 22.219 1.00 91.94 87 ILE A CA 1
ATOM 678 C C . ILE A 1 87 ? -22.562 -7.656 22.921 1.00 91.94 87 ILE A C 1
ATOM 680 O O . ILE A 1 87 ? -22.706 -7.812 24.132 1.00 91.94 87 ILE A O 1
ATOM 684 N N . THR A 1 88 ? -23.479 -7.043 22.177 1.00 92.00 88 THR A N 1
ATOM 685 C CA . THR A 1 88 ? -24.796 -6.659 22.712 1.00 92.00 88 THR A CA 1
ATOM 686 C C . THR A 1 88 ? -25.737 -7.858 22.768 1.00 92.00 88 THR A C 1
ATOM 688 O O . THR A 1 88 ? -25.545 -8.834 22.051 1.00 92.00 88 THR A O 1
ATOM 691 N N . ASN A 1 89 ? -26.836 -7.744 23.517 1.00 90.44 89 ASN A N 1
ATOM 692 C CA . ASN A 1 89 ? -27.891 -8.771 23.581 1.00 90.44 89 ASN A CA 1
ATOM 693 C C . ASN A 1 89 ? -28.515 -9.127 22.214 1.00 90.44 89 ASN A C 1
ATOM 695 O O . ASN A 1 89 ? -29.214 -10.125 22.098 1.00 90.44 89 ASN A O 1
ATOM 699 N N . LYS A 1 90 ? -28.279 -8.311 21.178 1.00 92.31 90 LYS A N 1
ATOM 700 C CA . LYS A 1 90 ? -28.711 -8.555 19.794 1.00 92.31 90 LYS A CA 1
ATOM 701 C C . LYS A 1 90 ? -27.612 -9.195 18.931 1.00 92.31 90 LYS A C 1
ATOM 703 O O . LYS A 1 90 ? -27.698 -9.128 17.711 1.00 92.31 90 LYS A O 1
ATOM 708 N N . ASN A 1 91 ? -26.558 -9.745 19.540 1.00 88.38 91 ASN A N 1
ATOM 709 C CA . ASN A 1 91 ? -25.371 -10.291 18.870 1.00 88.38 91 ASN A CA 1
ATOM 710 C C . ASN A 1 91 ? -24.623 -9.286 17.975 1.00 88.38 91 ASN A C 1
ATOM 712 O O . ASN A 1 91 ? -23.891 -9.673 17.070 1.00 88.38 91 ASN A O 1
ATOM 716 N N . ILE A 1 92 ? -24.774 -7.984 18.239 1.00 89.31 92 ILE A N 1
ATOM 717 C CA . ILE A 1 92 ? -24.024 -6.940 17.531 1.00 89.31 92 ILE A CA 1
ATOM 718 C C . ILE A 1 92 ? -22.699 -6.721 18.258 1.00 89.31 92 ILE A C 1
ATOM 720 O O . ILE A 1 92 ? -22.706 -6.388 19.449 1.00 89.31 92 ILE A O 1
ATOM 724 N N . LEU A 1 93 ? -21.589 -6.889 17.538 1.00 89.31 93 LEU A N 1
ATOM 725 C CA . LEU A 1 93 ? -20.240 -6.615 18.021 1.00 89.31 93 LEU A CA 1
ATOM 726 C C . LEU A 1 93 ? -19.980 -5.103 18.040 1.00 89.31 93 LEU A C 1
ATOM 728 O O . LEU A 1 93 ? -20.007 -4.441 17.007 1.00 89.31 93 LEU A O 1
ATOM 732 N N . ASN A 1 94 ? -19.685 -4.569 19.220 1.00 91.75 94 ASN A N 1
ATOM 733 C CA . ASN A 1 94 ? -19.207 -3.209 19.415 1.00 91.75 94 ASN A CA 1
ATOM 734 C C . ASN A 1 94 ? -17.721 -3.233 19.743 1.00 91.75 94 ASN A C 1
ATOM 736 O O . ASN A 1 94 ? -17.315 -3.765 20.779 1.00 91.75 94 ASN A O 1
ATOM 740 N N . PHE A 1 95 ? -16.919 -2.587 18.907 1.00 90.81 95 PHE A N 1
ATOM 741 C CA . PHE A 1 95 ? -15.490 -2.476 19.137 1.00 90.81 95 PHE A CA 1
ATOM 742 C C . PHE A 1 95 ? -14.965 -1.086 18.778 1.00 90.81 95 PHE A C 1
ATOM 744 O O . PHE A 1 95 ? -15.589 -0.356 18.013 1.00 90.81 95 PHE A O 1
ATOM 751 N N . ASN A 1 96 ? -13.828 -0.716 19.363 1.00 92.31 96 ASN A N 1
ATOM 752 C CA . ASN A 1 96 ? -13.090 0.489 18.997 1.00 92.31 96 ASN A CA 1
ATOM 753 C C . ASN A 1 96 ? -11.592 0.175 18.976 1.00 92.31 96 ASN A C 1
ATOM 755 O O . ASN A 1 96 ? -10.965 0.074 20.036 1.00 92.31 96 ASN A O 1
ATOM 759 N N . LEU A 1 97 ? -11.067 -0.019 17.767 1.00 90.94 97 LEU A N 1
ATOM 760 C CA . LEU A 1 97 ? -9.679 -0.369 17.488 1.00 90.94 97 LEU A CA 1
ATOM 761 C C . LEU A 1 97 ? -8.980 0.819 16.823 1.00 90.94 97 LEU A C 1
ATOM 763 O O . LEU A 1 97 ? -9.375 1.243 15.740 1.00 90.94 97 LEU A O 1
ATOM 767 N N . ALA A 1 98 ? -7.924 1.314 17.458 1.00 91.69 98 ALA A N 1
ATOM 768 C CA . ALA A 1 98 ? -7.019 2.315 16.913 1.00 91.69 98 ALA A CA 1
ATOM 769 C C . ALA A 1 98 ? -5.682 1.657 16.549 1.00 91.69 98 ALA A C 1
ATOM 771 O O . ALA A 1 98 ? -5.148 0.861 17.325 1.00 91.69 98 ALA A O 1
ATOM 772 N N . LEU A 1 99 ? -5.149 1.989 15.373 1.00 90.12 99 LEU A N 1
ATOM 773 C CA . LEU A 1 99 ? -3.895 1.465 14.833 1.00 90.12 99 LEU A CA 1
ATOM 774 C C . LEU A 1 99 ? -3.051 2.629 14.316 1.00 90.12 99 LEU A C 1
ATOM 776 O O . LEU A 1 99 ? -3.500 3.370 13.442 1.00 90.12 99 LEU A O 1
ATOM 780 N N . ASP A 1 100 ? -1.822 2.738 14.812 1.00 90.75 100 ASP A N 1
ATOM 781 C CA . ASP A 1 100 ? -0.823 3.660 14.281 1.00 90.75 100 ASP A CA 1
ATOM 782 C C . ASP A 1 100 ? -0.013 2.918 13.219 1.00 90.75 100 ASP A C 1
ATOM 784 O O . ASP A 1 100 ? 0.805 2.042 13.524 1.00 90.75 100 ASP A O 1
ATOM 788 N N . VAL A 1 101 ? -0.278 3.253 11.958 1.00 85.88 101 VAL A N 1
ATOM 789 C CA . VAL A 1 101 ? 0.357 2.634 10.793 1.00 85.88 101 VAL A CA 1
ATOM 790 C C . VAL A 1 101 ? 1.376 3.598 10.214 1.00 85.88 101 VAL A C 1
ATOM 792 O O . VAL A 1 101 ? 1.046 4.727 9.850 1.00 85.88 101 VAL A O 1
ATOM 795 N N . ARG A 1 102 ? 2.617 3.140 10.080 1.00 85.12 102 ARG A N 1
ATOM 796 C CA . ARG A 1 102 ? 3.670 3.867 9.384 1.00 85.12 102 ARG A CA 1
ATOM 797 C C . ARG A 1 102 ? 3.905 3.240 8.020 1.00 85.12 102 ARG A C 1
ATOM 799 O O . ARG A 1 102 ? 4.213 2.059 7.920 1.00 85.12 102 ARG A O 1
ATOM 806 N N . VAL A 1 103 ? 3.796 4.061 6.984 1.00 80.00 103 VAL A N 1
ATOM 807 C CA . VAL A 1 103 ? 4.005 3.668 5.589 1.00 80.00 103 VAL A CA 1
ATOM 808 C C . VAL A 1 103 ? 5.284 4.333 5.090 1.00 80.00 103 VAL A C 1
ATOM 810 O O . VAL A 1 103 ? 5.370 5.563 5.025 1.00 80.00 103 VAL A O 1
ATOM 813 N N . ARG A 1 104 ? 6.304 3.538 4.764 1.00 76.06 104 ARG A N 1
ATOM 814 C CA . ARG A 1 104 ? 7.580 4.018 4.224 1.00 76.06 104 ARG A CA 1
ATOM 815 C C . ARG A 1 104 ? 7.738 3.578 2.775 1.00 76.06 104 ARG A C 1
ATOM 817 O O . ARG A 1 104 ? 7.771 2.388 2.480 1.00 76.06 104 ARG A O 1
ATOM 824 N N . SER A 1 105 ? 7.876 4.550 1.874 1.00 73.12 105 SER A N 1
ATOM 825 C CA . SER A 1 105 ? 8.312 4.292 0.501 1.00 73.12 105 SER A CA 1
ATOM 826 C C . SER A 1 105 ? 9.837 4.118 0.485 1.00 73.12 105 SER A C 1
ATOM 828 O O . SER A 1 105 ? 10.545 5.054 0.867 1.00 73.12 105 SER A O 1
ATOM 830 N N . PRO A 1 106 ? 10.379 2.971 0.035 1.00 67.12 106 PRO A N 1
ATOM 831 C CA . PRO A 1 106 ? 11.827 2.795 -0.097 1.00 67.12 106 PRO A CA 1
ATOM 832 C C . PRO A 1 106 ? 12.429 3.729 -1.158 1.00 67.12 106 PRO A C 1
ATOM 834 O O . PRO A 1 106 ? 13.603 4.094 -1.095 1.00 67.12 106 PRO A O 1
ATOM 837 N N . ASN A 1 107 ? 11.618 4.138 -2.139 1.00 67.06 107 ASN A N 1
ATOM 838 C CA . ASN A 1 107 ? 12.029 5.029 -3.214 1.00 67.06 107 ASN A CA 1
ATOM 839 C C . ASN A 1 107 ? 11.832 6.491 -2.801 1.00 67.06 107 ASN A C 1
ATOM 841 O O . ASN A 1 107 ? 10.782 7.080 -3.043 1.00 67.06 107 ASN A O 1
ATOM 845 N N . LYS A 1 108 ? 12.890 7.111 -2.267 1.00 67.69 108 LYS A N 1
ATOM 846 C CA . LYS A 1 108 ? 12.912 8.544 -1.909 1.00 67.69 108 LYS A CA 1
ATOM 847 C C . LYS A 1 108 ? 12.896 9.513 -3.098 1.00 67.69 108 LYS A C 1
ATOM 849 O O . LYS A 1 108 ? 12.969 10.711 -2.892 1.00 67.69 108 LYS A O 1
ATOM 854 N N . LYS A 1 109 ? 12.879 9.018 -4.341 1.00 63.62 109 LYS A N 1
ATOM 855 C CA . LYS A 1 109 ? 12.977 9.836 -5.567 1.00 63.62 109 LYS A CA 1
ATOM 856 C C . LYS A 1 109 ? 11.626 10.117 -6.230 1.00 63.62 109 LYS A C 1
ATOM 858 O O . LYS A 1 109 ? 11.581 10.858 -7.204 1.00 63.62 109 LYS A O 1
ATOM 863 N N . ILE A 1 110 ? 10.548 9.499 -5.745 1.00 66.75 110 ILE A N 1
ATOM 864 C CA . ILE A 1 110 ? 9.211 9.591 -6.339 1.00 66.75 110 ILE A CA 1
ATOM 865 C C . ILE A 1 110 ? 8.242 10.021 -5.237 1.00 66.75 110 ILE A C 1
ATOM 867 O O . ILE A 1 110 ? 8.111 9.327 -4.231 1.00 66.75 110 ILE A O 1
ATOM 871 N N . GLY A 1 111 ? 7.572 11.159 -5.427 1.00 65.88 111 GLY A N 1
ATOM 872 C CA . GLY A 1 111 ? 6.450 11.568 -4.583 1.00 65.88 111 GLY A CA 1
ATOM 873 C C . GLY A 1 111 ? 5.229 10.712 -4.909 1.00 65.88 111 GLY A C 1
ATOM 874 O O . GLY A 1 111 ? 4.862 10.584 -6.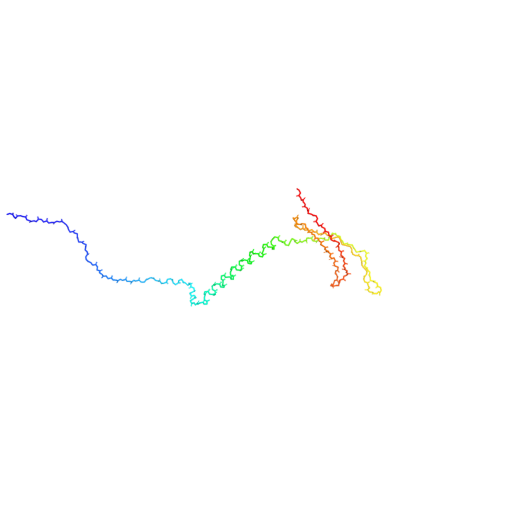077 1.00 65.88 111 GLY A O 1
ATOM 875 N N . ILE A 1 112 ? 4.617 10.101 -3.894 1.00 70.75 112 ILE A N 1
ATOM 876 C CA . ILE A 1 112 ? 3.431 9.257 -4.071 1.00 70.75 112 ILE A CA 1
ATOM 877 C C . ILE A 1 112 ? 2.205 10.051 -3.624 1.00 70.75 112 ILE A C 1
ATOM 879 O O . ILE A 1 112 ? 2.109 10.478 -2.470 1.00 70.75 112 ILE A O 1
ATOM 883 N N . TYR A 1 113 ? 1.273 10.253 -4.555 1.00 76.81 113 TYR A N 1
ATOM 884 C CA . TYR A 1 113 ? -0.049 10.789 -4.259 1.00 76.81 113 TYR A CA 1
ATOM 885 C C . TYR A 1 113 ? -1.001 9.628 -3.986 1.00 76.81 113 TYR A C 1
ATOM 887 O O . TYR A 1 113 ? -1.287 8.830 -4.881 1.00 76.81 113 TYR A O 1
ATOM 895 N N . TYR A 1 114 ? -1.482 9.526 -2.750 1.00 75.19 114 TYR A N 1
ATOM 896 C CA . TYR A 1 114 ? -2.492 8.541 -2.389 1.00 75.19 114 TYR A CA 1
ATOM 897 C C . TYR A 1 114 ? -3.869 9.195 -2.505 1.00 75.19 114 TYR A C 1
ATOM 899 O O . TYR A 1 114 ? -4.232 10.029 -1.679 1.00 75.19 114 TYR A O 1
ATOM 907 N N . GLU A 1 115 ? -4.622 8.839 -3.545 1.00 77.06 115 GLU A N 1
ATOM 908 C CA . GLU A 1 115 ? -5.939 9.425 -3.832 1.00 77.06 115 GLU A CA 1
ATOM 909 C C . GLU A 1 115 ? -7.008 8.968 -2.832 1.00 77.06 115 GLU A C 1
ATOM 911 O O . GLU A 1 115 ? -7.746 9.777 -2.276 1.00 77.06 115 GLU A O 1
ATOM 916 N N . SER A 1 116 ? -7.076 7.670 -2.552 1.00 79.81 116 SER A N 1
ATOM 917 C CA . SER A 1 116 ? -7.936 7.140 -1.500 1.00 79.81 116 SER A CA 1
ATOM 918 C C . SER A 1 116 ? -7.319 5.889 -0.900 1.00 79.81 116 SER A C 1
ATOM 920 O O . SER A 1 116 ? -6.752 5.049 -1.599 1.00 79.81 116 SER A O 1
ATOM 922 N N . LEU A 1 117 ? -7.399 5.789 0.422 1.00 82.75 117 LEU A N 1
ATOM 923 C CA . LEU A 1 117 ? -6.949 4.631 1.179 1.00 82.75 117 LEU A CA 1
ATOM 924 C C . LEU A 1 117 ? -8.137 4.119 1.982 1.00 82.75 117 LEU A C 1
ATOM 926 O O . LEU A 1 117 ? -8.721 4.857 2.773 1.00 82.75 117 LEU A O 1
ATOM 930 N N . GLU A 1 118 ? -8.496 2.854 1.788 1.00 88.00 118 GLU A N 1
ATOM 931 C CA . GLU A 1 118 ? -9.486 2.175 2.617 1.00 88.00 118 GLU A CA 1
ATOM 932 C C . GLU A 1 118 ? -8.775 1.153 3.501 1.00 88.00 118 GLU A C 1
ATOM 934 O O . GLU A 1 118 ? -8.140 0.216 3.017 1.00 88.00 118 GLU A O 1
ATOM 939 N N . ALA A 1 119 ? -8.882 1.333 4.814 1.00 87.19 119 ALA A N 1
ATOM 940 C CA . ALA A 1 119 ? -8.426 0.344 5.774 1.00 87.19 119 ALA A CA 1
ATOM 941 C C . ALA A 1 119 ? -9.603 -0.563 6.129 1.00 87.19 119 ALA A C 1
ATOM 943 O O . ALA A 1 119 ? -10.605 -0.100 6.675 1.00 87.19 119 ALA A O 1
ATOM 944 N N . VAL A 1 120 ? -9.479 -1.854 5.826 1.00 90.56 120 VAL A N 1
ATOM 945 C CA . VAL A 1 120 ? -10.505 -2.863 6.108 1.00 90.56 120 VAL A CA 1
ATOM 946 C C . VAL A 1 120 ? -9.981 -3.832 7.158 1.00 90.56 120 VAL A C 1
ATOM 948 O O . VAL A 1 120 ? -8.914 -4.423 6.998 1.00 90.56 120 VAL A O 1
ATOM 951 N N . ALA A 1 121 ? -10.737 -4.003 8.238 1.00 88.56 121 ALA A N 1
ATOM 952 C CA . ALA A 1 121 ? -10.402 -4.933 9.305 1.00 88.56 121 ALA A CA 1
ATOM 953 C C . ALA A 1 121 ? -11.124 -6.267 9.086 1.00 88.56 121 ALA A C 1
ATOM 955 O O . ALA A 1 121 ? -12.347 -6.294 8.938 1.00 88.56 121 ALA A O 1
ATOM 956 N N . PHE A 1 122 ? -10.373 -7.368 9.121 1.00 90.25 122 PHE A N 1
ATOM 957 C CA . PHE A 1 122 ? -10.899 -8.729 9.020 1.00 90.25 122 PHE A CA 1
ATOM 958 C C . PHE A 1 122 ? -10.525 -9.553 10.250 1.00 90.25 122 PHE A C 1
ATOM 960 O O . PHE A 1 122 ? -9.416 -9.441 10.773 1.00 90.25 122 PHE A O 1
ATOM 967 N N . HIS A 1 123 ? -11.425 -10.433 10.678 1.00 85.81 123 HIS A N 1
ATOM 968 C CA . HIS A 1 123 ? -11.150 -11.445 11.692 1.00 85.81 123 HIS A CA 1
ATOM 969 C C . HIS A 1 123 ? -11.802 -12.765 11.284 1.00 85.81 123 HIS A C 1
ATOM 971 O O . HIS A 1 123 ? -13.012 -12.833 11.097 1.00 85.81 123 HIS A O 1
ATOM 977 N N . ARG A 1 124 ? -10.997 -13.826 11.140 1.00 90.62 124 ARG A N 1
ATOM 978 C CA . ARG A 1 124 ? -11.450 -15.161 10.689 1.00 90.62 124 ARG A CA 1
ATOM 979 C C . ARG A 1 124 ? -12.265 -15.139 9.381 1.00 90.62 124 ARG A C 1
ATOM 981 O O . ARG A 1 124 ? -13.187 -15.925 9.220 1.00 90.62 124 ARG A O 1
ATOM 988 N N . GLY A 1 125 ? -11.924 -14.241 8.457 1.00 90.38 125 GLY A N 1
ATOM 989 C CA . GLY A 1 125 ? -12.621 -14.084 7.173 1.00 90.38 125 GLY A CA 1
ATOM 990 C C . GLY A 1 125 ? -13.852 -13.172 7.217 1.00 90.38 125 GLY A C 1
ATOM 991 O O . GLY A 1 125 ? -14.322 -12.752 6.167 1.00 90.38 125 GLY A O 1
ATOM 992 N N . GLU A 1 126 ? -14.322 -12.790 8.404 1.00 87.38 126 GLU A N 1
ATOM 993 C CA . GLU A 1 126 ? -15.419 -11.835 8.580 1.00 87.38 126 GLU A CA 1
ATOM 994 C C . GLU A 1 126 ? -14.879 -10.400 8.597 1.00 87.38 126 GLU A C 1
ATOM 996 O O . GLU A 1 126 ? -13.896 -10.097 9.284 1.00 87.38 126 GLU A O 1
ATOM 1001 N N . ARG A 1 127 ? -15.526 -9.495 7.855 1.00 89.94 127 ARG A N 1
ATOM 1002 C CA . ARG A 1 127 ? -15.199 -8.063 7.870 1.00 89.94 127 ARG A CA 1
ATOM 1003 C C . ARG A 1 127 ? -15.753 -7.434 9.145 1.00 89.94 127 ARG A C 1
ATOM 1005 O O . ARG A 1 127 ? -16.961 -7.386 9.344 1.00 89.94 127 ARG A O 1
ATOM 1012 N N . LEU A 1 128 ? -14.868 -6.888 9.971 1.00 88.50 128 LEU A N 1
ATOM 1013 C CA . LEU A 1 128 ? -15.238 -6.168 11.189 1.00 88.50 128 LEU A CA 1
ATOM 1014 C C . LEU A 1 128 ? -15.677 -4.730 10.894 1.00 88.50 128 LEU A C 1
ATOM 1016 O O . LEU A 1 128 ? -16.572 -4.205 11.548 1.00 88.50 128 LEU A O 1
ATOM 1020 N N . GLY A 1 129 ? -15.047 -4.085 9.912 1.00 87.56 129 GLY A N 1
ATOM 1021 C CA . GLY A 1 129 ? -15.359 -2.713 9.524 1.00 87.56 129 GLY A CA 1
ATOM 1022 C C . GLY A 1 129 ? -14.397 -2.183 8.471 1.00 87.56 129 GLY A C 1
ATOM 1023 O O . GLY A 1 129 ? -13.421 -2.850 8.122 1.00 87.56 129 GLY A O 1
ATOM 1024 N N . SER A 1 130 ? -14.670 -0.986 7.956 1.00 90.50 130 SER A N 1
ATOM 1025 C CA . SER A 1 130 ? -13.670 -0.220 7.218 1.00 90.50 130 SER A CA 1
ATOM 1026 C C . SER A 1 130 ? -13.690 1.254 7.589 1.00 90.50 130 SER A C 1
ATOM 1028 O O . SER A 1 130 ? -14.691 1.773 8.087 1.00 90.50 130 SER A O 1
ATOM 1030 N N . VAL A 1 131 ? -12.559 1.910 7.362 1.00 89.00 131 VAL A N 1
ATOM 1031 C CA . VAL A 1 131 ? -12.408 3.354 7.486 1.00 89.00 131 VAL A CA 1
ATOM 1032 C C . VAL A 1 131 ? -11.714 3.885 6.240 1.00 89.00 131 VAL A C 1
ATOM 1034 O O . VAL A 1 131 ? -10.697 3.348 5.799 1.00 89.00 131 VAL A O 1
ATOM 1037 N N . SER A 1 132 ? -12.272 4.948 5.670 1.00 88.69 132 SER A N 1
ATOM 1038 C CA . SER A 1 132 ? -11.644 5.680 4.575 1.00 88.69 132 SER A CA 1
ATOM 1039 C C . SER A 1 132 ? -10.715 6.740 5.152 1.00 88.69 132 SER A C 1
ATOM 1041 O O . SER A 1 132 ? -11.136 7.612 5.917 1.00 88.69 132 SER A O 1
ATOM 1043 N N . VAL A 1 133 ? -9.444 6.667 4.781 1.00 82.94 133 VAL A N 1
ATOM 1044 C CA . VAL A 1 133 ? -8.433 7.671 5.099 1.00 82.94 133 VAL A CA 1
ATOM 1045 C C . VAL A 1 133 ? -8.434 8.702 3.974 1.00 82.94 133 VAL A C 1
ATOM 1047 O O . VAL A 1 133 ? -8.505 8.356 2.794 1.00 82.94 133 VAL A O 1
ATOM 1050 N N . ARG A 1 134 ? -8.392 9.987 4.341 1.00 82.81 134 ARG A N 1
ATOM 1051 C CA . ARG A 1 134 ? -8.333 11.080 3.362 1.00 82.81 134 ARG A CA 1
ATOM 1052 C C . ARG A 1 134 ? -7.044 10.994 2.550 1.00 82.81 134 ARG A C 1
ATOM 1054 O O . ARG A 1 134 ? -6.016 10.565 3.069 1.00 82.81 134 ARG A O 1
ATOM 1061 N N . SER A 1 135 ? -7.109 11.462 1.307 1.00 81.06 135 SER A N 1
ATOM 1062 C CA . SER A 1 135 ? -5.942 11.606 0.444 1.00 81.06 135 SER A CA 1
ATOM 1063 C C . SER A 1 135 ? -4.834 12.379 1.154 1.00 81.06 135 SER A C 1
ATOM 1065 O O . SER A 1 135 ? -5.097 13.441 1.731 1.00 81.06 135 SER A O 1
ATOM 1067 N N . PHE A 1 136 ? -3.602 11.892 1.071 1.00 77.81 136 PHE A N 1
ATOM 1068 C CA . PHE A 1 136 ? -2.437 12.632 1.538 1.00 77.81 136 PHE A CA 1
ATOM 1069 C C . PHE A 1 136 ? -1.301 12.520 0.528 1.00 77.81 136 PHE A C 1
ATOM 1071 O O . PHE A 1 136 ? -1.131 11.507 -0.154 1.00 77.81 136 PHE A O 1
ATOM 1078 N N . TYR A 1 137 ? -0.529 13.597 0.435 1.00 76.94 137 TYR A N 1
ATOM 1079 C CA . TYR A 1 137 ? 0.689 13.637 -0.354 1.00 76.94 137 TYR A CA 1
ATOM 1080 C C . TYR A 1 137 ? 1.871 13.319 0.556 1.00 76.94 137 TYR A C 1
ATOM 1082 O O . TYR A 1 137 ? 2.042 13.958 1.596 1.00 76.94 137 TYR A O 1
ATOM 1090 N N . GLN A 1 138 ? 2.670 12.322 0.181 1.00 72.50 138 GLN A N 1
ATOM 1091 C CA . GLN A 1 138 ? 3.925 12.050 0.866 1.00 72.50 138 GLN A CA 1
ATOM 1092 C C . GLN A 1 138 ? 5.00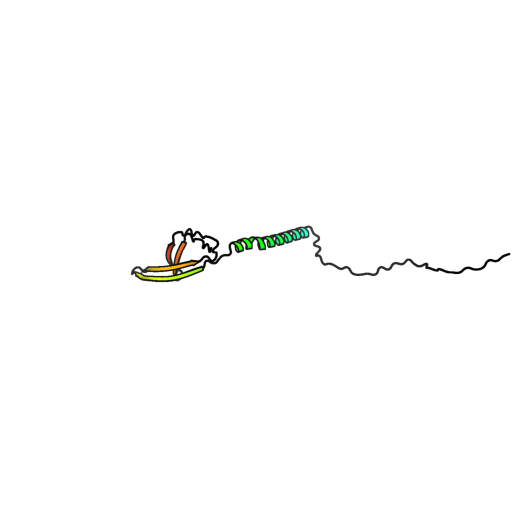1 12.966 0.282 1.00 72.50 138 GLN A C 1
ATOM 1094 O O . GLN A 1 138 ? 5.401 12.801 -0.871 1.00 72.50 138 GLN A O 1
ATOM 1099 N N . GLU A 1 139 ? 5.430 13.951 1.073 1.00 68.94 139 GLU A N 1
ATOM 1100 C CA . GLU A 1 139 ? 6.477 14.887 0.674 1.00 68.94 139 GLU A CA 1
ATOM 1101 C C . GLU A 1 139 ? 7.788 14.146 0.378 1.00 68.94 139 GLU A C 1
ATOM 1103 O O . GLU A 1 139 ? 8.136 13.157 1.029 1.00 68.94 139 GLU A O 1
ATOM 1108 N N . LEU A 1 140 ? 8.494 14.614 -0.649 1.00 67.31 140 LEU A N 1
ATOM 1109 C CA . LEU A 1 140 ? 9.770 14.057 -1.066 1.00 67.31 140 LEU A CA 1
ATOM 1110 C C . LEU A 1 140 ? 10.828 14.396 -0.008 1.00 67.31 140 LEU A C 1
ATOM 1112 O O . LEU A 1 140 ? 11.072 15.573 0.251 1.00 67.31 140 LEU A O 1
ATOM 1116 N N . GLU A 1 141 ? 11.489 13.394 0.582 1.00 62.06 141 GLU A N 1
ATOM 1117 C CA . GLU A 1 141 ? 12.701 13.659 1.365 1.00 62.06 141 GLU A CA 1
ATOM 1118 C C . GLU A 1 141 ? 13.817 14.114 0.413 1.00 62.06 141 GLU A C 1
ATOM 1120 O O . GLU A 1 141 ? 14.586 13.308 -0.118 1.00 62.06 141 GLU A O 1
ATOM 1125 N N . ASN A 1 142 ? 13.922 15.427 0.208 1.00 49.88 142 ASN A N 1
ATOM 1126 C CA . ASN A 1 142 ? 15.116 16.042 -0.348 1.00 49.88 142 ASN A CA 1
ATOM 1127 C C . ASN A 1 142 ? 16.194 16.030 0.739 1.00 49.88 142 ASN A C 1
ATOM 1129 O O . ASN A 1 142 ? 16.288 16.942 1.556 1.00 49.88 142 ASN A O 1
ATOM 1133 N N . THR A 1 143 ? 16.995 14.967 0.774 1.00 45.09 143 THR A N 1
ATOM 1134 C CA . THR A 1 143 ? 18.282 15.006 1.480 1.00 45.09 143 THR A CA 1
ATOM 1135 C C . THR A 1 143 ? 19.194 15.960 0.705 1.00 45.09 143 THR A C 1
ATOM 1137 O O . THR A 1 143 ? 19.626 15.616 -0.396 1.00 45.09 143 THR A O 1
ATOM 1140 N N . THR A 1 144 ? 19.393 17.166 1.240 1.00 41.78 144 THR A N 1
ATOM 1141 C CA . THR A 1 144 ? 20.424 18.123 0.802 1.00 41.78 144 THR A CA 1
ATOM 1142 C C . THR A 1 144 ? 21.817 17.580 1.090 1.00 41.78 144 THR A C 1
ATOM 1144 O O . THR A 1 144 ? 21.988 16.959 2.165 1.00 41.78 144 THR A O 1
#

Radius of gyration: 46.09 Å; chains: 1; bounding box: 123×60×118 Å

Organism: NCBI:txid210225